Protein AF-A0A107EVW9-F1 (afdb_monomer_lite)

Foldseek 3Di:
DDPPDPPDQQKDWLFAAAQLAQEEEEEELQQDPVLLNVLCVVCVPPTRYTYMYRHQLQVLVVLLVVVVVDVDPDRRHCLVRVVRYDLNHEYEYEYQCCVSNPCVCVRSNRHYHYDHQDDDPDPVVRSVVSSVVVVVVVVVSVVVCVVVVD

Sequence (150 aa):
MSDAGRTRAFYDWVSSGTGSTHVCVVVDGHVPPKAAEMLAQRIGGIPGVAVLRIADPVAAHRAWCESMASDMPGSQHVLPALRLMPRSARLLIWSGNVEELDWLGGVEGQRVLSLRYWNDVNPATQAGRMVERVFAVLRLVVQENLAAGY

Radius of gyration: 15.7 Å; chains: 1; bounding box: 50×29×41 Å

Structure (mmCIF, N/CA/C/O backbone):
data_AF-A0A107EVW9-F1
#
_entry.id   AF-A0A107EVW9-F1
#
loop_
_atom_site.group_PDB
_atom_site.id
_atom_site.type_symbol
_atom_site.label_atom_id
_atom_site.label_alt_id
_atom_site.label_comp_id
_atom_site.label_asym_id
_atom_site.label_entity_id
_atom_site.label_seq_id
_atom_site.pdbx_PDB_ins_code
_atom_site.Cartn_x
_atom_site.Cartn_y
_atom_site.Cartn_z
_atom_site.occupancy
_atom_site.B_iso_or_equiv
_atom_site.auth_seq_id
_atom_site.auth_comp_id
_atom_site.auth_asym_id
_atom_site.auth_atom_id
_atom_site.pdbx_PDB_model_num
ATOM 1 N N . MET A 1 1 ? 31.547 17.496 -10.530 1.00 37.88 1 MET A N 1
ATOM 2 C CA . MET A 1 1 ? 31.074 17.190 -9.164 1.00 37.88 1 MET A CA 1
ATOM 3 C C . MET A 1 1 ? 30.128 16.014 -9.288 1.00 37.88 1 MET A C 1
ATOM 5 O O . MET A 1 1 ? 29.063 16.181 -9.862 1.00 37.88 1 MET A O 1
ATOM 9 N N . SER A 1 2 ? 30.595 14.822 -8.919 1.00 43.53 2 SER A N 1
ATOM 10 C CA . SER A 1 2 ? 29.889 13.560 -9.151 1.00 43.53 2 SER A CA 1
ATOM 11 C C . SER A 1 2 ? 28.652 13.441 -8.265 1.00 43.53 2 SER A C 1
ATOM 13 O O . SER A 1 2 ? 28.740 13.641 -7.055 1.00 43.53 2 SER A O 1
ATOM 15 N N . ASP A 1 3 ? 27.527 13.093 -8.886 1.00 40.81 3 ASP A N 1
ATOM 16 C CA . ASP A 1 3 ? 26.280 12.670 -8.251 1.00 40.81 3 ASP A CA 1
ATOM 17 C C . ASP A 1 3 ? 26.509 11.299 -7.590 1.00 40.81 3 ASP A C 1
ATOM 19 O O . ASP A 1 3 ? 26.280 10.235 -8.165 1.00 40.81 3 ASP A O 1
ATOM 23 N N . ALA A 1 4 ? 27.137 11.324 -6.415 1.00 39.69 4 ALA A N 1
ATOM 24 C CA . ALA A 1 4 ? 27.453 10.137 -5.643 1.00 39.69 4 ALA A CA 1
ATOM 25 C C . ALA A 1 4 ? 26.174 9.609 -4.978 1.00 39.69 4 ALA A C 1
ATOM 27 O O . ALA A 1 4 ? 25.797 10.037 -3.891 1.00 39.69 4 ALA A O 1
ATOM 28 N N . GLY A 1 5 ? 25.517 8.672 -5.663 1.00 39.84 5 GLY A N 1
ATOM 29 C CA . GLY A 1 5 ? 24.816 7.545 -5.048 1.00 39.84 5 GLY A CA 1
ATOM 30 C C . GLY A 1 5 ? 23.785 7.891 -3.978 1.00 39.84 5 GLY A C 1
ATOM 31 O O . GLY A 1 5 ? 23.844 7.342 -2.879 1.00 39.84 5 GLY A O 1
ATOM 32 N N . ARG A 1 6 ? 22.794 8.738 -4.283 1.00 44.06 6 ARG A N 1
ATOM 33 C CA . ARG A 1 6 ? 21.553 8.711 -3.501 1.00 44.06 6 ARG A CA 1
ATOM 34 C C . ARG A 1 6 ? 20.873 7.373 -3.793 1.00 44.06 6 ARG A C 1
ATOM 36 O O . ARG A 1 6 ? 20.177 7.248 -4.798 1.00 44.06 6 ARG A O 1
ATOM 43 N N . THR A 1 7 ? 21.100 6.373 -2.940 1.00 52.44 7 THR A N 1
ATOM 44 C CA . THR A 1 7 ? 20.308 5.139 -2.934 1.00 52.44 7 THR A CA 1
ATOM 45 C C . THR A 1 7 ? 18.846 5.556 -2.949 1.00 52.44 7 THR A C 1
ATOM 47 O O . THR A 1 7 ? 18.386 6.293 -2.071 1.00 52.44 7 THR A O 1
ATOM 50 N N . ARG A 1 8 ? 18.149 5.208 -4.030 1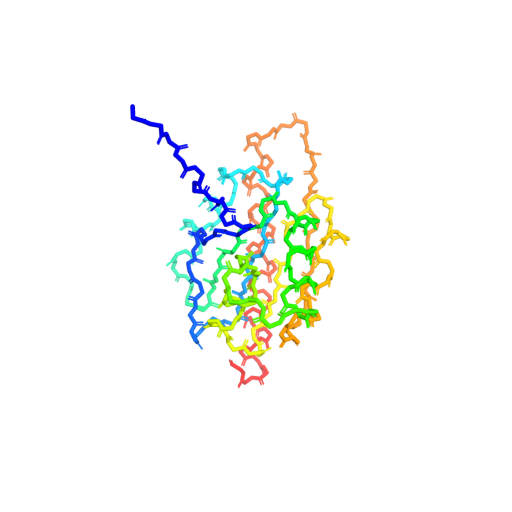.00 60.19 8 ARG A N 1
ATOM 51 C CA . ARG A 1 8 ? 16.735 5.521 -4.171 1.00 60.19 8 ARG A CA 1
ATOM 52 C C . ARG A 1 8 ? 16.000 4.651 -3.163 1.00 60.19 8 ARG A C 1
ATOM 54 O O . ARG A 1 8 ? 16.177 3.436 -3.180 1.00 60.19 8 ARG A O 1
ATOM 61 N N . ALA A 1 9 ? 15.191 5.269 -2.310 1.00 72.44 9 ALA A N 1
ATOM 62 C CA . ALA A 1 9 ? 14.329 4.519 -1.411 1.00 72.44 9 ALA A CA 1
ATOM 63 C C . ALA A 1 9 ? 13.469 3.557 -2.234 1.00 72.44 9 ALA A C 1
ATOM 65 O O . ALA A 1 9 ? 12.925 3.940 -3.272 1.00 72.44 9 ALA A O 1
ATOM 66 N N . PHE A 1 10 ? 13.354 2.306 -1.779 1.00 85.81 10 PHE A N 1
ATOM 67 C CA . PHE A 1 10 ? 12.499 1.310 -2.433 1.00 85.81 10 PHE A CA 1
ATOM 68 C C . PHE A 1 10 ? 11.013 1.678 -2.371 1.00 85.81 10 PHE A C 1
ATOM 70 O O . PHE A 1 10 ? 10.199 1.057 -3.052 1.00 85.81 10 PHE A O 1
ATOM 77 N N . TYR A 1 11 ? 10.668 2.687 -1.568 1.00 90.69 11 TYR A N 1
ATOM 78 C CA . TYR A 1 11 ? 9.330 3.228 -1.452 1.00 90.69 11 TYR A CA 1
ATOM 79 C C . TYR A 1 11 ? 9.317 4.758 -1.515 1.00 90.69 11 TYR A C 1
ATOM 81 O O . TYR A 1 11 ? 10.287 5.427 -1.151 1.00 90.69 11 TYR A O 1
ATOM 89 N N . ASP A 1 12 ? 8.175 5.306 -1.912 1.00 92.81 12 ASP A N 1
ATOM 90 C CA . ASP A 1 12 ? 7.869 6.729 -1.865 1.00 92.81 12 ASP A CA 1
ATOM 91 C C . ASP A 1 12 ? 6.417 6.960 -1.430 1.00 92.81 12 ASP A C 1
ATOM 93 O O . ASP A 1 12 ? 5.511 6.195 -1.760 1.00 92.81 12 ASP A O 1
ATOM 97 N N . TRP A 1 13 ? 6.187 8.010 -0.641 1.00 94.06 13 TRP A N 1
ATOM 98 C CA . TRP A 1 13 ? 4.836 8.421 -0.269 1.00 94.06 13 TRP A CA 1
ATOM 99 C C . TRP A 1 13 ? 4.254 9.307 -1.366 1.00 94.06 13 TRP A C 1
ATOM 101 O O . TRP A 1 13 ? 4.725 10.425 -1.571 1.00 94.06 13 TRP A O 1
ATOM 111 N N . VAL A 1 14 ? 3.194 8.834 -2.022 1.00 94.69 14 VAL A N 1
ATOM 112 C CA . VAL A 1 14 ? 2.379 9.670 -2.920 1.00 94.69 14 VAL A CA 1
ATOM 113 C C . VAL A 1 14 ? 1.380 10.488 -2.095 1.00 94.69 14 VAL A C 1
ATOM 115 O O . VAL A 1 14 ? 1.127 11.654 -2.381 1.00 94.69 14 VAL A O 1
ATOM 118 N N . SER A 1 15 ? 0.850 9.879 -1.029 1.00 93.38 15 SER A N 1
ATOM 119 C CA . SER A 1 15 ? 0.113 10.541 0.049 1.00 93.38 15 SER A CA 1
ATOM 120 C C . SER A 1 15 ? 0.526 9.903 1.371 1.00 93.38 15 SER A C 1
ATOM 122 O O . SER A 1 15 ? 0.340 8.699 1.548 1.00 93.38 15 SER A O 1
ATOM 124 N N . SER A 1 16 ? 1.129 10.682 2.272 1.00 91.44 16 SER A N 1
ATOM 125 C CA . SER A 1 16 ? 1.799 10.144 3.463 1.00 91.44 16 SER A CA 1
ATOM 126 C C . SER A 1 16 ? 0.844 9.439 4.422 1.00 91.44 16 SER A C 1
ATOM 128 O O . SER A 1 16 ? -0.217 9.963 4.754 1.00 91.44 16 SER A O 1
ATOM 130 N N . GLY A 1 17 ? 1.284 8.291 4.937 1.00 89.00 17 GLY A N 1
ATOM 131 C CA . GLY A 1 17 ? 0.693 7.663 6.112 1.00 89.00 17 GLY A CA 1
ATOM 132 C C . GLY A 1 17 ? 0.952 8.462 7.389 1.00 89.00 17 GLY A C 1
ATOM 133 O O . GLY A 1 17 ? 1.902 9.245 7.486 1.00 89.00 17 GLY A O 1
ATOM 134 N N . THR A 1 18 ? 0.085 8.240 8.370 1.00 92.69 18 THR A N 1
ATOM 135 C CA . THR A 1 18 ? 0.093 8.837 9.711 1.00 92.69 18 THR A CA 1
ATOM 136 C C . THR A 1 18 ? -0.463 7.834 10.728 1.00 92.69 18 THR A C 1
ATOM 138 O O . THR A 1 18 ? -1.096 6.842 10.356 1.00 92.69 18 THR A O 1
ATOM 141 N N . GLY A 1 19 ? -0.339 8.141 12.024 1.00 93.31 19 GLY A N 1
ATOM 142 C CA . GLY A 1 19 ? -0.931 7.329 13.095 1.00 93.31 19 GLY A CA 1
ATOM 143 C C . GLY A 1 19 ? -2.466 7.244 13.069 1.00 93.31 19 GLY A C 1
ATOM 144 O O . GLY A 1 19 ? -3.034 6.421 13.776 1.00 93.31 19 GLY A O 1
ATOM 145 N N . SER A 1 20 ? -3.136 8.059 12.247 1.00 91.50 20 SER A N 1
ATOM 146 C CA . SER A 1 20 ? -4.585 8.017 12.003 1.00 91.50 20 SER A CA 1
ATOM 147 C C . SER A 1 20 ? -4.959 7.328 10.685 1.00 91.50 20 SER A C 1
ATOM 149 O O . SER A 1 20 ? -6.105 7.395 10.249 1.00 91.50 20 SER A O 1
ATOM 151 N N . THR A 1 21 ? -4.003 6.692 10.006 1.00 94.06 21 THR A N 1
ATOM 152 C CA . THR A 1 21 ? -4.276 5.964 8.763 1.00 94.06 21 THR A CA 1
ATOM 153 C C . THR A 1 21 ? -4.968 4.638 9.060 1.00 94.06 21 THR A C 1
ATOM 155 O O . THR A 1 21 ? -4.415 3.784 9.744 1.00 94.06 21 THR A O 1
ATOM 158 N N . HIS A 1 22 ? -6.156 4.438 8.496 1.00 92.81 22 HIS A N 1
ATOM 159 C CA . HIS A 1 22 ? -6.916 3.189 8.588 1.00 92.81 22 HIS A CA 1
ATOM 160 C C . HIS A 1 22 ? -6.743 2.317 7.339 1.00 92.81 22 HIS A C 1
ATOM 162 O O . HIS A 1 22 ? -6.874 1.093 7.412 1.00 92.81 22 HIS A O 1
ATOM 168 N N . VAL A 1 23 ? -6.455 2.930 6.185 1.00 94.94 23 VAL A N 1
ATOM 169 C CA . VAL A 1 23 ? -6.213 2.222 4.923 1.00 94.94 23 VAL A CA 1
ATOM 170 C C . VAL A 1 23 ? -5.035 2.850 4.186 1.00 94.94 23 VAL A C 1
ATOM 172 O O . VAL A 1 23 ? -4.999 4.058 3.978 1.00 94.94 23 VAL A O 1
ATOM 175 N N . CYS A 1 24 ? -4.089 2.032 3.742 1.00 96.00 24 CYS A N 1
ATOM 176 C CA . CYS A 1 24 ? -2.998 2.458 2.874 1.00 96.00 24 CYS A CA 1
ATOM 177 C C . CYS A 1 24 ? -3.093 1.717 1.546 1.00 96.00 24 CYS A C 1
ATOM 179 O O . CYS A 1 24 ? -3.036 0.488 1.519 1.00 96.00 24 CYS A O 1
ATOM 181 N N . VAL A 1 25 ? -3.250 2.448 0.444 1.00 96.31 25 VAL A N 1
ATOM 182 C CA . VAL A 1 25 ? -3.154 1.854 -0.890 1.00 96.31 25 VAL A CA 1
ATOM 183 C C . VAL A 1 25 ? -1.682 1.705 -1.241 1.00 96.31 25 VAL A C 1
ATOM 185 O O . VAL A 1 25 ? -0.949 2.692 -1.255 1.00 96.31 25 VAL A O 1
ATOM 188 N N . VAL A 1 26 ? -1.255 0.482 -1.538 1.00 96.94 26 VAL A N 1
ATOM 189 C CA . VAL A 1 26 ? 0.112 0.184 -1.965 1.00 96.94 26 VAL A CA 1
ATOM 190 C C . VAL A 1 26 ? 0.120 -0.041 -3.470 1.00 96.94 26 VAL A C 1
ATOM 192 O O . VAL A 1 26 ? -0.588 -0.918 -3.958 1.00 96.94 26 VAL A O 1
ATOM 195 N N . VAL A 1 27 ? 0.908 0.744 -4.201 1.00 96.19 27 VAL A N 1
ATOM 196 C CA . VAL A 1 27 ? 1.067 0.636 -5.661 1.00 96.19 27 VAL A CA 1
ATOM 197 C C . VAL A 1 27 ? 2.490 0.251 -6.036 1.00 96.19 27 VAL A C 1
ATOM 199 O O . VAL A 1 27 ? 3.429 0.598 -5.321 1.00 96.19 27 VAL A O 1
ATOM 202 N N . ASP A 1 28 ? 2.669 -0.411 -7.176 1.00 94.38 28 ASP A N 1
ATOM 203 C CA . ASP A 1 28 ? 3.981 -0.832 -7.669 1.00 94.38 28 ASP A CA 1
ATOM 204 C C . ASP A 1 28 ? 4.374 -0.223 -9.020 1.00 94.38 28 ASP A C 1
ATOM 206 O O . ASP A 1 28 ? 3.727 0.691 -9.535 1.00 94.38 28 ASP A O 1
ATOM 210 N N . GLY A 1 29 ? 5.473 -0.719 -9.596 1.00 91.38 29 GLY A N 1
ATOM 211 C CA . GLY A 1 29 ? 5.950 -0.329 -10.921 1.00 91.38 29 GLY A CA 1
ATOM 212 C C . GLY A 1 29 ? 4.983 -0.640 -12.071 1.00 91.38 29 GLY A C 1
ATOM 213 O O . GLY A 1 29 ? 5.087 0.003 -13.116 1.00 91.38 29 GLY A O 1
ATOM 214 N N . HIS A 1 30 ? 4.026 -1.558 -11.893 1.00 90.50 30 HIS A N 1
ATOM 215 C CA . HIS A 1 30 ? 3.021 -1.877 -12.912 1.00 90.50 30 HIS A CA 1
ATOM 216 C C . HIS A 1 30 ? 1.921 -0.814 -12.999 1.00 90.50 30 HIS A C 1
ATOM 218 O O . HIS A 1 30 ? 1.286 -0.672 -14.046 1.00 90.50 30 HIS A O 1
ATOM 224 N N . VAL A 1 31 ? 1.692 -0.055 -11.924 1.00 90.06 31 VAL A N 1
ATOM 225 C CA . VAL A 1 31 ? 0.756 1.071 -11.925 1.00 90.06 31 VAL A CA 1
ATOM 226 C C . VAL A 1 31 ? 1.473 2.330 -12.431 1.00 90.06 31 VAL A C 1
ATOM 228 O O . VAL A 1 31 ? 2.469 2.764 -11.842 1.00 90.06 31 VAL A O 1
ATOM 231 N N . PRO A 1 32 ? 0.977 2.984 -13.499 1.00 89.88 32 PRO A N 1
ATOM 232 C CA . PRO A 1 32 ? 1.583 4.211 -13.998 1.00 89.88 32 PRO A CA 1
ATOM 233 C C . PRO A 1 32 ? 1.634 5.301 -12.912 1.00 89.88 32 PRO A C 1
ATOM 235 O O . PRO A 1 32 ? 0.623 5.514 -12.238 1.00 89.88 32 PRO A O 1
ATOM 238 N N . PRO A 1 33 ? 2.737 6.072 -12.790 1.00 90.00 33 PRO A N 1
ATOM 239 C CA . PRO A 1 33 ? 2.864 7.149 -11.799 1.00 90.00 33 PRO A CA 1
ATOM 240 C C . PRO A 1 33 ? 1.660 8.099 -11.784 1.00 90.00 33 PRO A C 1
ATOM 242 O O . PRO A 1 33 ? 1.073 8.355 -10.739 1.00 90.00 33 PRO A O 1
ATOM 245 N N . LYS A 1 34 ? 1.215 8.519 -12.974 1.00 89.50 34 LYS A N 1
ATOM 246 C CA . LYS A 1 34 ? 0.058 9.401 -13.150 1.00 89.50 34 LYS A CA 1
ATOM 247 C C . LYS A 1 34 ? -1.237 8.814 -12.578 1.00 89.50 34 LYS A C 1
ATOM 249 O O . LYS A 1 34 ? -2.075 9.554 -12.082 1.00 89.50 34 LYS A O 1
ATOM 254 N N . ALA A 1 35 ? -1.422 7.495 -12.642 1.00 90.12 35 ALA A N 1
ATOM 255 C CA . ALA A 1 35 ? -2.603 6.844 -12.081 1.00 90.12 35 ALA A CA 1
ATOM 256 C C . ALA A 1 35 ? -2.567 6.848 -10.541 1.00 90.12 35 ALA A C 1
ATOM 258 O O . ALA A 1 35 ? -3.593 7.095 -9.909 1.00 90.12 35 ALA A O 1
ATOM 259 N N . ALA A 1 36 ? -1.386 6.652 -9.944 1.00 92.06 36 ALA A N 1
ATOM 260 C CA . ALA A 1 36 ? -1.183 6.782 -8.501 1.00 92.06 36 ALA A CA 1
ATOM 261 C C . ALA A 1 36 ? -1.366 8.233 -8.016 1.00 92.06 36 ALA A C 1
ATOM 263 O O . ALA A 1 36 ? -2.003 8.465 -6.992 1.00 92.06 36 ALA A O 1
ATOM 264 N N . GLU A 1 37 ? -0.886 9.217 -8.778 1.00 92.62 37 GLU A N 1
ATOM 265 C CA . GLU A 1 37 ? -1.101 10.644 -8.497 1.00 92.62 37 GLU A CA 1
ATOM 266 C C . GLU A 1 37 ? -2.582 11.027 -8.590 1.00 92.62 37 GLU A C 1
ATOM 268 O O . GLU A 1 37 ? -3.102 11.698 -7.703 1.00 92.62 37 GLU A O 1
ATOM 273 N N . MET A 1 38 ? -3.289 10.566 -9.628 1.00 92.06 38 MET A N 1
ATOM 274 C CA . MET A 1 38 ? -4.736 10.770 -9.762 1.00 92.06 38 MET A CA 1
ATOM 275 C C . MET A 1 38 ? -5.507 10.162 -8.586 1.00 92.06 38 MET A C 1
ATOM 277 O O . MET A 1 38 ? -6.459 10.771 -8.095 1.00 92.06 38 MET A O 1
ATOM 281 N N . LEU A 1 39 ? -5.099 8.975 -8.121 1.00 91.88 39 LEU A N 1
ATOM 282 C CA . LEU A 1 39 ? -5.646 8.370 -6.910 1.00 91.88 39 LEU A CA 1
ATOM 283 C C . LEU A 1 39 ? -5.400 9.279 -5.700 1.00 91.88 39 LEU A C 1
ATOM 285 O O . LEU A 1 39 ? -6.365 9.649 -5.036 1.00 91.88 39 LEU A O 1
ATOM 289 N N . ALA A 1 40 ? -4.147 9.676 -5.456 1.00 92.19 40 ALA A N 1
ATOM 290 C CA . ALA A 1 40 ? -3.744 10.528 -4.336 1.00 92.19 40 ALA A CA 1
ATOM 291 C C . ALA A 1 40 ? -4.507 11.863 -4.302 1.00 92.19 40 ALA A C 1
ATOM 293 O O . ALA A 1 40 ? -5.074 12.228 -3.275 1.00 92.19 40 ALA A O 1
ATOM 294 N N . GLN A 1 41 ? -4.605 12.555 -5.440 1.00 91.81 41 GLN A N 1
ATOM 295 C CA . GLN A 1 41 ? -5.367 13.803 -5.567 1.00 91.81 41 GLN A CA 1
ATOM 296 C C . GLN A 1 41 ? -6.828 13.617 -5.173 1.00 91.81 41 GLN A C 1
ATOM 298 O O . GLN A 1 41 ? -7.415 14.453 -4.489 1.00 91.81 41 GLN A O 1
ATOM 303 N N . ARG A 1 42 ? -7.422 12.501 -5.589 1.00 88.06 42 ARG A N 1
ATOM 304 C CA . ARG A 1 42 ? -8.829 12.239 -5.338 1.00 88.06 42 ARG A CA 1
ATOM 305 C C . ARG A 1 42 ? -9.093 11.789 -3.899 1.00 88.06 42 ARG A C 1
ATOM 307 O O . ARG A 1 42 ? -10.186 12.035 -3.395 1.00 88.06 42 ARG A O 1
ATOM 314 N N . ILE A 1 43 ? -8.134 11.125 -3.240 1.00 85.75 43 ILE A N 1
ATOM 315 C CA . ILE A 1 43 ? -8.276 10.702 -1.835 1.00 85.75 43 ILE A CA 1
ATOM 316 C C . ILE A 1 43 ? -7.860 11.795 -0.853 1.00 85.75 43 ILE A C 1
ATOM 318 O O . ILE A 1 43 ? -8.126 11.640 0.329 1.00 85.75 43 ILE A O 1
ATOM 322 N N . GLY A 1 44 ? -7.238 12.890 -1.305 1.00 78.00 44 GLY A N 1
ATOM 323 C CA . GLY A 1 44 ? -6.713 13.946 -0.431 1.00 78.00 44 GLY A CA 1
ATOM 324 C C . GLY A 1 44 ? -7.745 14.590 0.507 1.00 78.00 44 GLY A C 1
ATOM 325 O O . GLY A 1 44 ? -7.366 15.259 1.460 1.00 78.00 44 GLY A O 1
ATOM 326 N N . GLY A 1 45 ? -9.044 14.371 0.271 1.00 74.00 45 GLY A N 1
ATOM 327 C CA . GLY A 1 45 ? -10.132 14.778 1.165 1.00 74.00 45 GLY A CA 1
ATOM 328 C C . GLY A 1 45 ? -10.692 13.676 2.076 1.00 74.00 45 GLY A C 1
ATOM 329 O O . GLY A 1 45 ? -11.652 13.942 2.791 1.00 74.00 45 GLY A O 1
ATOM 330 N N . ILE A 1 46 ? -10.162 12.449 2.039 1.00 83.38 46 ILE A N 1
ATOM 331 C CA . ILE A 1 46 ? -10.636 11.313 2.842 1.00 83.38 46 ILE A CA 1
ATOM 332 C C . ILE A 1 46 ? -9.693 11.119 4.037 1.00 83.38 46 ILE A C 1
ATOM 334 O O . ILE A 1 46 ? -8.554 10.684 3.849 1.00 83.38 46 ILE A O 1
ATOM 338 N N . PRO A 1 47 ? -10.147 11.402 5.271 1.00 84.62 47 PRO A N 1
ATOM 339 C CA . PRO A 1 47 ? -9.348 11.161 6.463 1.00 8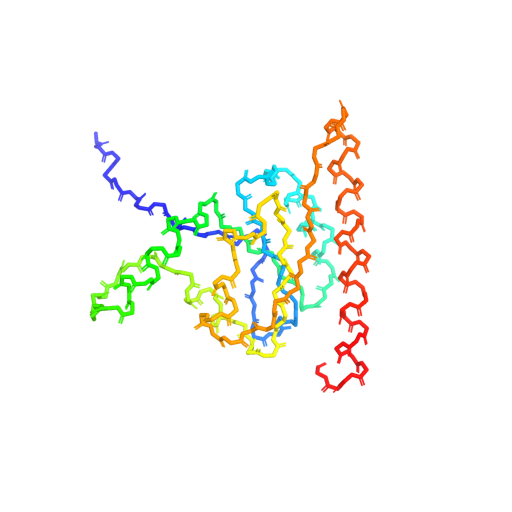4.62 47 PRO A CA 1
ATOM 340 C C . PRO A 1 47 ? -8.936 9.692 6.584 1.00 84.62 47 PRO A C 1
ATOM 342 O O . PRO A 1 47 ? -9.730 8.784 6.340 1.00 84.62 47 PRO A O 1
ATOM 345 N N . GLY A 1 48 ? -7.687 9.468 6.987 1.00 90.75 48 GLY A N 1
ATOM 346 C CA . GLY A 1 48 ? -7.177 8.136 7.300 1.00 90.75 48 GLY A CA 1
ATOM 347 C C . GLY A 1 48 ? -6.900 7.234 6.095 1.00 90.75 48 GLY A C 1
ATOM 348 O O . GLY A 1 48 ? -6.781 6.021 6.277 1.00 90.75 48 GLY A O 1
ATOM 349 N N . VAL A 1 49 ? -6.771 7.797 4.887 1.00 93.69 49 VAL A N 1
ATOM 350 C CA . VAL A 1 49 ? -6.315 7.068 3.695 1.00 93.69 49 VAL A CA 1
ATOM 351 C C . VAL A 1 49 ? -4.954 7.587 3.232 1.00 93.69 49 VAL A C 1
ATOM 353 O O . VAL A 1 49 ? -4.771 8.786 3.034 1.00 93.69 49 VAL A O 1
ATOM 356 N N . ALA A 1 50 ? -4.009 6.673 3.019 1.00 95.25 50 ALA A N 1
ATOM 357 C CA . ALA A 1 50 ? -2.667 6.960 2.513 1.00 95.25 50 ALA A CA 1
ATOM 358 C C . ALA A 1 50 ? -2.385 6.222 1.194 1.00 95.25 50 ALA A C 1
ATOM 360 O O . ALA A 1 50 ? -3.084 5.266 0.849 1.00 95.25 50 ALA A O 1
ATOM 361 N N . VAL A 1 51 ? -1.357 6.657 0.457 1.00 96.19 51 VAL A N 1
ATOM 362 C CA . VAL A 1 51 ? -0.869 5.988 -0.761 1.00 96.19 51 VAL A CA 1
ATOM 363 C C . VAL A 1 51 ? 0.646 5.860 -0.692 1.00 96.19 51 VAL A C 1
ATOM 365 O O . VAL A 1 51 ? 1.370 6.858 -0.766 1.00 96.19 51 VAL A O 1
ATOM 368 N N . LEU A 1 52 ? 1.108 4.617 -0.595 1.00 96.44 52 LEU A N 1
ATOM 369 C CA . LEU A 1 52 ? 2.512 4.234 -0.631 1.00 96.44 52 LEU A CA 1
ATOM 370 C C . LEU A 1 52 ? 2.830 3.624 -1.994 1.00 96.44 52 LEU A C 1
ATOM 372 O O . LEU A 1 52 ? 2.107 2.758 -2.484 1.00 96.44 52 LEU A O 1
ATOM 376 N N . ARG A 1 53 ? 3.938 4.031 -2.595 1.00 95.81 53 ARG A N 1
ATOM 377 C CA . ARG A 1 53 ? 4.474 3.407 -3.798 1.00 95.81 53 ARG A CA 1
ATOM 378 C C . ARG A 1 53 ? 5.698 2.579 -3.451 1.00 95.81 53 ARG A C 1
ATOM 380 O O . ARG A 1 53 ? 6.545 3.039 -2.698 1.00 95.81 53 ARG A O 1
ATOM 387 N N . ILE A 1 54 ? 5.798 1.388 -4.033 1.00 95.56 54 ILE A N 1
ATOM 388 C CA . ILE A 1 54 ? 6.961 0.499 -3.977 1.00 95.56 54 ILE A CA 1
ATOM 389 C C . ILE A 1 54 ? 7.347 0.163 -5.416 1.00 95.56 54 ILE A C 1
ATOM 391 O O . ILE A 1 54 ? 6.771 -0.724 -6.036 1.00 95.56 54 ILE A O 1
ATOM 395 N N . ALA A 1 55 ? 8.280 0.922 -5.992 1.00 91.94 55 ALA A N 1
ATOM 396 C CA . ALA A 1 55 ? 8.562 0.844 -7.429 1.00 91.94 55 ALA A CA 1
ATOM 397 C C . ALA A 1 55 ? 9.084 -0.533 -7.879 1.00 91.94 55 ALA A C 1
ATOM 399 O O . ALA A 1 55 ? 8.750 -0.969 -8.979 1.00 91.94 55 ALA A O 1
ATOM 400 N N . ASP A 1 56 ? 9.866 -1.197 -7.026 1.00 93.12 56 ASP A N 1
ATOM 401 C CA . ASP A 1 56 ? 10.405 -2.542 -7.238 1.00 93.12 56 ASP A CA 1
ATOM 402 C C . ASP A 1 56 ? 10.095 -3.405 -5.999 1.00 93.12 56 ASP A C 1
ATOM 404 O O . ASP A 1 56 ? 10.835 -3.351 -5.007 1.00 93.12 56 ASP A O 1
ATOM 408 N N . PRO A 1 57 ? 8.977 -4.156 -6.010 1.00 94.56 57 PRO A N 1
ATOM 409 C CA . PRO A 1 57 ? 8.562 -4.972 -4.872 1.00 94.56 57 PRO A CA 1
ATOM 410 C C . PRO A 1 57 ? 9.569 -6.064 -4.501 1.00 94.56 57 PRO A C 1
ATOM 412 O O . PRO A 1 57 ? 9.778 -6.332 -3.317 1.00 94.56 57 PRO A O 1
ATOM 415 N N . VAL A 1 58 ? 10.237 -6.659 -5.492 1.00 93.94 58 VAL A N 1
ATOM 416 C CA . VAL A 1 58 ? 11.202 -7.745 -5.278 1.00 93.94 58 VAL A CA 1
ATOM 417 C C . VAL A 1 58 ? 12.457 -7.215 -4.591 1.00 93.94 58 VAL A C 1
ATOM 419 O O . VAL A 1 58 ? 12.932 -7.813 -3.622 1.00 93.94 58 VAL A O 1
ATOM 422 N N . ALA A 1 59 ? 12.991 -6.084 -5.054 1.00 92.62 59 ALA A N 1
ATOM 423 C CA . ALA A 1 59 ? 14.142 -5.459 -4.414 1.00 92.62 59 ALA A CA 1
ATOM 424 C C . ALA A 1 59 ? 13.796 -4.935 -3.009 1.00 92.62 59 ALA A C 1
ATOM 426 O O . ALA A 1 59 ? 14.584 -5.118 -2.081 1.00 92.62 59 ALA A O 1
ATOM 427 N N . ALA A 1 60 ? 12.595 -4.372 -2.825 1.00 93.62 60 ALA A N 1
ATOM 428 C CA . ALA A 1 60 ? 12.102 -3.942 -1.516 1.00 93.62 60 ALA A CA 1
ATOM 429 C C . ALA A 1 60 ? 12.001 -5.106 -0.516 1.00 93.62 60 ALA A C 1
ATOM 431 O O . ALA A 1 60 ? 12.404 -4.961 0.640 1.00 93.62 60 ALA A O 1
ATOM 432 N N . HIS A 1 61 ? 11.499 -6.262 -0.966 1.00 94.38 61 HIS A N 1
ATOM 433 C CA . HIS A 1 61 ? 11.399 -7.468 -0.149 1.00 94.38 61 HIS A CA 1
ATOM 434 C C . HIS A 1 61 ? 12.782 -7.953 0.297 1.00 94.38 61 HIS A C 1
ATOM 436 O O . HIS A 1 61 ? 13.005 -8.178 1.485 1.00 94.38 61 HIS A O 1
ATOM 442 N N . ARG A 1 62 ? 13.739 -8.043 -0.639 1.00 91.81 62 ARG A N 1
ATOM 443 C CA . ARG A 1 62 ? 15.126 -8.437 -0.336 1.00 91.81 62 ARG A CA 1
ATOM 444 C C . ARG A 1 62 ? 15.772 -7.503 0.683 1.00 91.81 62 ARG A C 1
ATOM 446 O O . ARG A 1 62 ? 16.317 -7.984 1.671 1.00 91.81 62 ARG A O 1
ATOM 453 N N . ALA A 1 63 ? 15.636 -6.190 0.492 1.00 90.88 63 ALA A N 1
ATOM 454 C CA . ALA A 1 63 ? 16.179 -5.196 1.414 1.00 90.88 63 ALA A CA 1
ATOM 455 C C . ALA A 1 63 ? 15.589 -5.324 2.828 1.00 90.88 63 ALA A C 1
ATOM 457 O O . ALA A 1 63 ? 16.300 -5.157 3.820 1.00 90.88 63 ALA A O 1
ATOM 458 N N . TRP A 1 64 ? 14.297 -5.653 2.943 1.00 90.94 64 TRP A N 1
ATOM 459 C CA . TRP A 1 64 ? 13.693 -5.945 4.240 1.00 90.94 64 TRP A CA 1
ATOM 460 C C . TRP A 1 64 ? 14.247 -7.237 4.853 1.00 90.94 64 TRP A C 1
ATOM 462 O O . TRP A 1 64 ? 14.672 -7.206 6.005 1.00 90.94 64 TRP A O 1
ATOM 472 N N . CYS A 1 65 ? 14.324 -8.340 4.108 1.00 91.06 65 CYS A N 1
ATOM 473 C CA . CYS A 1 65 ? 14.915 -9.585 4.611 1.00 91.06 65 CYS A CA 1
ATOM 474 C C . CYS A 1 65 ? 16.354 -9.382 5.117 1.00 91.06 65 CYS A C 1
ATOM 476 O O . CYS A 1 65 ? 16.704 -9.855 6.196 1.00 91.06 65 CYS A O 1
ATOM 478 N N . GLU A 1 66 ? 17.169 -8.622 4.384 1.00 89.50 66 GLU A N 1
ATOM 479 C CA . GLU A 1 66 ? 18.540 -8.270 4.778 1.00 89.50 66 GLU A CA 1
ATOM 480 C C . GLU A 1 66 ? 18.586 -7.412 6.054 1.00 89.50 66 GLU A C 1
ATOM 482 O O . GLU A 1 66 ? 19.434 -7.640 6.919 1.00 89.50 66 GLU A O 1
ATOM 487 N N . SER A 1 67 ? 17.643 -6.472 6.215 1.00 86.25 67 SER A N 1
ATOM 488 C CA . SER A 1 67 ? 17.500 -5.666 7.441 1.00 86.25 67 SER A CA 1
ATOM 489 C C . SER A 1 67 ? 17.107 -6.489 8.669 1.00 86.25 67 SER A C 1
ATOM 491 O O . SER A 1 67 ? 17.434 -6.117 9.788 1.00 86.25 67 SER A O 1
ATOM 493 N N . MET A 1 68 ? 16.408 -7.610 8.471 1.00 85.81 68 MET A N 1
ATOM 494 C CA . MET A 1 68 ? 16.024 -8.512 9.560 1.00 85.81 68 MET A CA 1
ATOM 495 C C . MET A 1 68 ? 17.146 -9.497 9.911 1.00 85.81 68 MET A C 1
ATOM 497 O O . MET A 1 68 ? 17.208 -9.977 11.038 1.00 85.81 68 MET A O 1
ATOM 501 N N . ALA A 1 69 ? 18.020 -9.813 8.951 1.00 83.25 69 ALA A N 1
ATOM 502 C CA . ALA A 1 69 ? 19.141 -10.735 9.127 1.00 83.25 69 ALA A CA 1
ATOM 503 C C . ALA A 1 69 ? 20.411 -10.066 9.681 1.00 83.25 69 ALA A C 1
ATOM 505 O O . ALA A 1 69 ? 21.314 -10.761 10.147 1.00 83.25 69 ALA A O 1
ATOM 506 N N . SER A 1 70 ? 20.508 -8.737 9.613 1.00 67.44 70 SER A N 1
ATOM 507 C CA . SER A 1 70 ? 21.676 -7.986 10.061 1.00 67.44 70 SER A CA 1
ATOM 508 C C . SER A 1 70 ? 21.264 -6.794 10.919 1.00 67.44 70 SER A C 1
ATOM 510 O O . SER A 1 70 ? 20.379 -6.038 10.540 1.00 67.44 70 SER A O 1
ATOM 512 N N . ASP A 1 71 ? 21.971 -6.552 12.025 1.00 65.19 71 ASP A N 1
ATOM 513 C CA . ASP A 1 71 ? 21.852 -5.312 12.814 1.00 65.19 71 ASP A CA 1
ATOM 514 C C . ASP A 1 71 ? 22.463 -4.098 12.078 1.00 65.19 71 ASP A C 1
ATOM 516 O O . ASP A 1 71 ? 22.918 -3.147 12.709 1.00 65.19 71 ASP A O 1
ATOM 520 N N . MET A 1 72 ? 22.539 -4.128 10.741 1.00 56.69 72 MET A N 1
ATOM 521 C CA . MET A 1 72 ? 23.145 -3.076 9.930 1.00 56.69 72 MET A CA 1
ATOM 522 C C . MET A 1 72 ? 22.237 -1.845 9.922 1.00 56.69 72 MET A C 1
ATOM 524 O O . MET A 1 72 ? 21.206 -1.837 9.240 1.00 56.69 72 MET A O 1
ATOM 528 N N . PRO A 1 73 ? 22.611 -0.761 10.623 1.00 55.47 73 PRO A N 1
ATOM 529 C CA . PRO A 1 73 ? 21.821 0.452 10.621 1.00 55.47 73 PRO A CA 1
ATOM 530 C C . PRO A 1 73 ? 21.972 1.108 9.245 1.00 55.47 73 PRO A C 1
ATOM 532 O O . PRO A 1 73 ? 23.085 1.419 8.823 1.00 55.47 73 PRO A O 1
ATOM 535 N N . GLY A 1 74 ? 20.859 1.341 8.546 1.00 57.94 74 GLY A N 1
ATOM 536 C CA . GLY A 1 74 ? 20.843 2.209 7.363 1.00 57.94 74 GLY A CA 1
ATOM 537 C C . GLY A 1 74 ? 20.458 1.571 6.029 1.00 57.94 74 GLY A C 1
ATOM 538 O O . GLY A 1 74 ? 20.512 2.275 5.019 1.00 57.94 74 GLY A O 1
ATOM 539 N N . SER A 1 75 ? 20.020 0.306 5.976 1.00 64.50 75 SER A N 1
ATOM 540 C CA . SER A 1 75 ? 19.302 -0.157 4.783 1.00 64.50 75 SER A CA 1
ATOM 541 C C . SER A 1 75 ? 17.988 0.623 4.668 1.00 64.50 75 SER A C 1
ATOM 543 O O . SER A 1 75 ? 17.229 0.773 5.624 1.00 64.50 75 SER A O 1
ATOM 545 N N . GLN A 1 76 ? 17.720 1.203 3.500 1.00 77.12 76 GLN A N 1
ATOM 546 C CA . GLN A 1 76 ? 16.391 1.737 3.229 1.00 77.12 76 GLN A CA 1
ATOM 547 C C . GLN A 1 76 ? 15.496 0.524 2.989 1.00 77.12 76 GLN A C 1
ATOM 549 O O . GLN A 1 76 ? 15.707 -0.203 2.031 1.00 77.12 76 GLN A O 1
ATOM 554 N N . HIS A 1 77 ? 14.543 0.259 3.874 1.00 86.50 77 HIS A N 1
ATOM 555 C CA . HIS A 1 77 ? 13.584 -0.841 3.745 1.00 86.50 77 HIS A CA 1
ATOM 556 C C . HIS A 1 77 ? 12.190 -0.345 4.136 1.00 86.50 77 HIS A C 1
ATOM 558 O O . HIS A 1 77 ? 12.052 0.732 4.704 1.00 86.50 77 HIS A O 1
ATOM 564 N N . VAL A 1 78 ? 11.137 -1.099 3.816 1.00 90.56 78 VAL A N 1
ATOM 565 C CA . VAL A 1 78 ? 9.749 -0.601 3.903 1.00 90.56 78 VAL A CA 1
ATOM 566 C C . VAL A 1 78 ? 9.215 -0.439 5.339 1.00 90.56 78 VAL A C 1
ATOM 568 O O . VAL A 1 78 ? 8.272 0.313 5.573 1.00 90.56 78 VAL A O 1
ATOM 571 N N . LEU A 1 79 ? 9.810 -1.127 6.320 1.00 91.81 79 LEU A N 1
ATOM 572 C CA . LEU A 1 79 ? 9.298 -1.207 7.698 1.00 91.81 79 LEU A CA 1
ATOM 573 C C . LEU A 1 79 ? 9.050 0.161 8.364 1.00 91.81 79 LEU A C 1
ATOM 575 O O . LEU A 1 79 ? 7.986 0.317 8.963 1.00 91.81 79 LEU A O 1
ATOM 579 N N . PRO A 1 80 ? 9.945 1.170 8.278 1.00 91.56 80 PRO A N 1
ATOM 580 C CA . PRO A 1 80 ? 9.688 2.473 8.883 1.00 91.56 80 PRO A CA 1
ATOM 581 C C . PRO A 1 80 ? 8.446 3.152 8.299 1.00 91.56 80 PRO A C 1
ATOM 583 O O . PRO A 1 80 ? 7.716 3.796 9.044 1.00 91.56 80 PRO A O 1
ATOM 586 N N . ALA A 1 81 ? 8.161 2.969 7.004 1.00 92.62 81 ALA A N 1
ATOM 587 C CA . ALA A 1 81 ? 6.946 3.492 6.382 1.00 92.62 81 ALA A CA 1
ATOM 588 C C . ALA A 1 81 ? 5.692 2.806 6.937 1.00 92.62 81 ALA A C 1
ATOM 590 O O . ALA A 1 81 ? 4.723 3.477 7.283 1.00 92.62 81 ALA A O 1
ATOM 591 N N . LEU A 1 82 ? 5.724 1.478 7.079 1.00 94.12 82 LEU A N 1
ATOM 592 C CA . LEU A 1 82 ? 4.591 0.717 7.612 1.00 94.12 82 LEU A CA 1
ATOM 593 C C . LEU A 1 82 ? 4.313 1.033 9.087 1.00 94.12 82 LEU A C 1
ATOM 595 O O . LEU A 1 82 ? 3.149 1.092 9.482 1.00 94.12 82 LEU A O 1
ATOM 599 N N . ARG A 1 83 ? 5.361 1.319 9.871 1.00 93.88 83 ARG A N 1
ATOM 600 C CA . ARG A 1 83 ? 5.274 1.707 11.290 1.00 93.88 83 ARG A CA 1
ATOM 601 C C . ARG A 1 83 ? 4.713 3.103 11.545 1.00 93.88 83 ARG A C 1
ATOM 603 O O . ARG A 1 83 ? 4.349 3.395 12.681 1.00 93.88 83 ARG A O 1
ATOM 610 N N . LEU A 1 84 ? 4.621 3.964 10.528 1.00 93.44 84 LEU A N 1
ATOM 611 C CA . LEU A 1 84 ? 3.925 5.251 10.672 1.00 93.44 84 LEU A CA 1
ATOM 612 C C . LEU A 1 84 ? 2.421 5.071 10.900 1.00 93.44 84 LEU A C 1
ATOM 614 O O . LEU A 1 84 ? 1.767 6.003 11.360 1.00 93.44 84 LEU A O 1
ATOM 618 N N . MET A 1 85 ? 1.881 3.900 10.565 1.00 94.88 85 MET A N 1
ATOM 619 C CA . MET A 1 85 ? 0.461 3.582 10.621 1.00 94.88 85 MET A CA 1
ATOM 620 C C . MET A 1 85 ? 0.191 2.565 11.736 1.00 94.88 85 MET A C 1
ATOM 622 O O . MET A 1 85 ? 1.067 1.761 12.067 1.00 94.88 85 MET A O 1
ATOM 626 N N . PRO A 1 86 ? -1.022 2.540 12.310 1.00 93.19 86 PRO A N 1
ATOM 627 C CA . PRO A 1 86 ? -1.388 1.508 13.268 1.00 93.19 86 PRO A CA 1
ATOM 628 C C . PRO A 1 86 ? -1.349 0.113 12.623 1.00 93.19 86 PRO A C 1
ATOM 630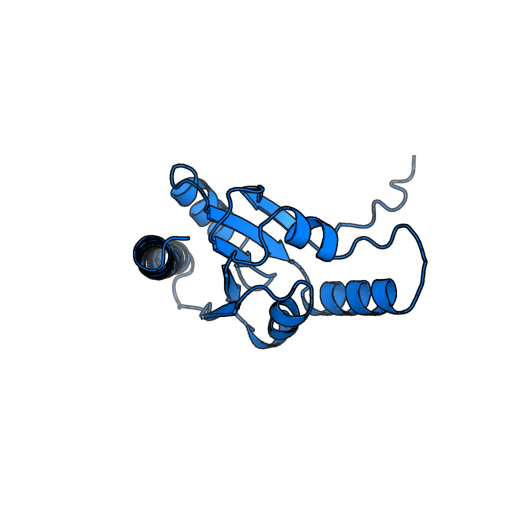 O O . PRO A 1 86 ? -1.593 -0.053 11.427 1.00 93.19 86 PRO A O 1
ATOM 633 N N . ARG A 1 87 ? -1.111 -0.929 13.430 1.00 92.44 87 ARG A N 1
ATOM 634 C CA . ARG A 1 87 ? -1.176 -2.333 12.967 1.00 92.44 87 ARG A CA 1
ATOM 635 C C . ARG A 1 87 ? -2.568 -2.744 12.482 1.00 92.44 87 ARG A C 1
ATOM 637 O O . ARG A 1 87 ? -2.693 -3.676 11.697 1.00 92.44 87 ARG A O 1
ATOM 644 N N . SER A 1 88 ? -3.608 -2.054 12.952 1.00 91.81 88 SER A N 1
ATOM 645 C CA . SER A 1 88 ? -4.987 -2.227 12.486 1.00 91.81 88 SER A CA 1
ATOM 646 C C . SER A 1 88 ? -5.235 -1.628 11.100 1.00 91.81 88 SER A C 1
ATOM 648 O O . SER A 1 88 ? -6.268 -1.933 10.501 1.00 91.81 88 SER A O 1
ATOM 650 N N . ALA A 1 89 ? -4.314 -0.809 10.573 1.00 93.06 89 ALA A N 1
ATOM 651 C CA . ALA A 1 89 ? -4.415 -0.308 9.213 1.00 93.06 89 ALA A CA 1
ATOM 652 C C . ALA A 1 89 ? -4.443 -1.477 8.223 1.00 93.06 89 ALA A C 1
ATOM 654 O O . ALA A 1 89 ? -3.726 -2.471 8.373 1.00 93.06 89 ALA A O 1
ATOM 655 N N . ARG A 1 90 ? -5.275 -1.354 7.190 1.00 94.81 90 ARG 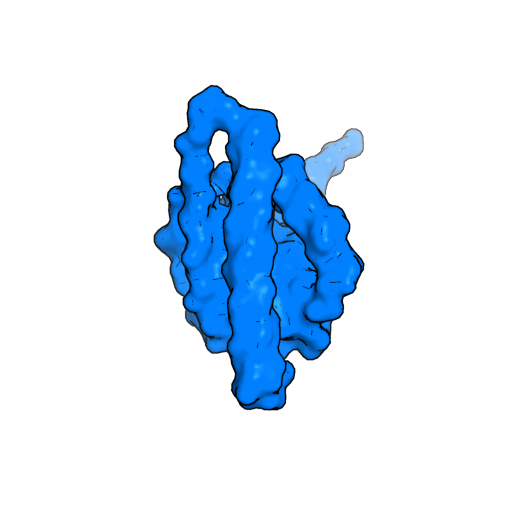A N 1
ATOM 656 C CA . ARG A 1 90 ? -5.336 -2.327 6.099 1.00 94.81 90 ARG A CA 1
ATOM 657 C C . ARG A 1 90 ? -4.488 -1.849 4.928 1.00 94.81 90 ARG A C 1
ATOM 659 O O . ARG A 1 90 ? -4.566 -0.684 4.542 1.00 94.81 90 ARG A O 1
ATOM 666 N N . LEU A 1 91 ? -3.720 -2.754 4.340 1.00 95.81 91 LEU A N 1
ATOM 667 C CA . LEU A 1 91 ? -2.979 -2.509 3.109 1.00 95.81 91 LEU A CA 1
ATOM 668 C C . LEU A 1 91 ? -3.844 -2.953 1.929 1.00 95.81 91 LEU A C 1
ATOM 670 O O . LEU A 1 91 ? -4.178 -4.129 1.825 1.00 95.81 91 LEU A O 1
ATOM 674 N N . LEU A 1 92 ? -4.221 -2.031 1.049 1.00 96.00 92 LEU A N 1
ATOM 675 C CA . LEU A 1 92 ? -4.888 -2.347 -0.212 1.00 96.00 92 LEU A CA 1
ATOM 676 C C . LEU A 1 92 ? -3.845 -2.358 -1.330 1.00 96.00 92 LEU A C 1
ATOM 678 O O . LEU A 1 92 ? -3.454 -1.305 -1.825 1.00 96.00 92 LEU A O 1
ATOM 682 N N . ILE A 1 93 ? -3.397 -3.542 -1.736 1.00 96.19 93 ILE A N 1
ATOM 683 C CA . ILE A 1 93 ? -2.470 -3.708 -2.854 1.00 96.19 93 ILE A CA 1
ATOM 684 C C . ILE A 1 93 ? -3.207 -3.428 -4.161 1.00 96.19 93 ILE A C 1
ATOM 686 O O . ILE A 1 93 ? -4.177 -4.107 -4.496 1.00 96.19 93 ILE A O 1
ATOM 690 N N . TRP A 1 94 ? -2.711 -2.462 -4.922 1.00 95.00 94 TRP A N 1
ATOM 691 C CA . TRP A 1 94 ? -3.138 -2.165 -6.278 1.00 95.00 94 TRP A CA 1
ATOM 692 C C . TRP A 1 94 ? -1.953 -2.348 -7.228 1.00 95.00 94 TRP A C 1
ATOM 694 O O . TRP A 1 94 ? -1.086 -1.487 -7.328 1.00 95.00 94 TRP A O 1
ATOM 704 N N . SER A 1 95 ? -1.894 -3.501 -7.895 1.00 93.88 95 SER A N 1
ATOM 705 C CA . SER A 1 95 ? -0.718 -3.925 -8.667 1.00 93.88 95 SER A CA 1
ATOM 706 C C . SER A 1 95 ? -1.100 -4.839 -9.831 1.00 93.88 95 SER A C 1
ATOM 708 O O . SER A 1 95 ? -2.112 -5.543 -9.782 1.00 93.88 95 SER A O 1
ATOM 710 N N . GLY A 1 96 ? -0.285 -4.830 -10.889 1.00 91.75 96 GLY A N 1
ATOM 711 C CA . GLY A 1 96 ? -0.380 -5.794 -11.989 1.00 91.75 96 GLY A CA 1
ATOM 712 C C . GLY A 1 96 ? 0.051 -7.212 -11.595 1.00 91.75 96 GLY A C 1
ATOM 713 O O . GLY A 1 96 ? -0.467 -8.177 -12.160 1.00 91.75 96 GLY A O 1
ATOM 714 N N . ASN A 1 97 ? 0.924 -7.331 -10.592 1.00 91.94 97 ASN A N 1
ATOM 715 C CA . ASN A 1 97 ? 1.473 -8.570 -10.051 1.00 91.94 97 ASN A CA 1
ATOM 716 C C . ASN A 1 97 ? 1.408 -8.554 -8.511 1.00 91.94 97 ASN A C 1
ATOM 718 O O . ASN A 1 97 ? 2.373 -8.229 -7.823 1.00 91.94 97 ASN A O 1
ATOM 722 N N . VAL A 1 98 ? 0.227 -8.863 -7.968 1.00 92.56 98 VAL A N 1
ATOM 723 C CA . VAL A 1 98 ? -0.057 -8.810 -6.520 1.00 92.56 98 VAL A CA 1
ATOM 724 C C . VAL A 1 98 ? 0.865 -9.742 -5.732 1.00 92.56 98 VAL A C 1
ATOM 726 O O . VAL A 1 98 ? 1.218 -9.446 -4.593 1.00 92.56 98 VAL A O 1
ATOM 729 N N . GLU A 1 99 ? 1.254 -10.852 -6.347 1.00 92.50 99 GLU A N 1
ATOM 730 C CA . GLU A 1 99 ? 2.094 -11.894 -5.772 1.00 92.50 99 GLU A CA 1
ATOM 731 C C . GLU A 1 99 ? 3.487 -11.376 -5.373 1.00 92.50 99 GLU A C 1
ATOM 733 O O . GLU A 1 99 ? 4.071 -11.875 -4.422 1.00 92.50 99 GLU A O 1
ATOM 738 N N . GLU A 1 100 ? 4.007 -10.327 -6.017 1.00 94.44 100 GLU A N 1
ATOM 739 C CA . GLU A 1 100 ? 5.295 -9.723 -5.636 1.00 94.44 100 GLU A CA 1
ATOM 740 C C . GLU A 1 100 ? 5.218 -8.844 -4.372 1.00 94.44 100 GLU A C 1
ATOM 742 O O . GLU A 1 100 ? 6.241 -8.350 -3.892 1.00 94.44 100 GLU A O 1
ATOM 747 N N . LEU A 1 101 ? 4.016 -8.625 -3.832 1.00 94.94 101 LEU A N 1
ATOM 748 C CA . LEU A 1 101 ? 3.735 -7.759 -2.681 1.00 94.94 101 LEU A CA 1
ATOM 749 C C . LEU A 1 101 ? 3.084 -8.509 -1.507 1.00 94.94 101 LEU A C 1
ATOM 751 O O . LEU A 1 101 ? 2.771 -7.889 -0.489 1.00 94.94 101 LEU A O 1
ATOM 755 N N . ASP A 1 102 ? 2.863 -9.819 -1.625 1.00 90.38 102 ASP A N 1
ATOM 756 C CA . ASP A 1 102 ? 2.181 -10.634 -0.611 1.00 90.38 102 ASP A CA 1
ATOM 757 C C . ASP A 1 102 ? 2.890 -10.623 0.760 1.00 90.38 102 ASP A C 1
ATOM 759 O O . ASP A 1 102 ? 2.244 -10.618 1.812 1.00 90.38 102 ASP A O 1
ATOM 763 N N . TRP A 1 103 ? 4.217 -10.501 0.744 1.00 94.56 103 TRP A N 1
ATOM 764 C CA . TRP A 1 103 ? 5.096 -10.414 1.905 1.00 94.56 103 TRP A CA 1
ATOM 765 C C . TRP A 1 103 ? 4.812 -9.210 2.808 1.00 94.56 103 TRP A C 1
ATOM 767 O O . TRP A 1 103 ? 5.131 -9.263 3.997 1.00 94.56 103 TRP A O 1
ATOM 777 N N . LEU A 1 104 ? 4.179 -8.141 2.302 1.00 95.31 104 LEU A N 1
ATOM 778 C CA . LEU A 1 104 ? 3.911 -6.924 3.080 1.00 95.31 104 LEU A CA 1
ATOM 779 C C . LEU A 1 104 ? 3.088 -7.190 4.343 1.00 95.31 104 LEU A C 1
ATOM 781 O O . LEU A 1 104 ? 3.325 -6.560 5.376 1.00 95.31 104 LEU A O 1
ATOM 785 N N . GLY A 1 105 ? 2.161 -8.151 4.290 1.00 93.06 105 GLY A N 1
ATOM 786 C CA . GLY A 1 105 ? 1.376 -8.543 5.463 1.00 93.06 105 GLY A CA 1
ATOM 787 C C . GLY A 1 105 ? 2.233 -9.132 6.588 1.00 93.06 105 GLY A C 1
ATOM 788 O O . GLY A 1 105 ? 1.895 -8.995 7.762 1.00 93.06 105 GLY A O 1
ATOM 789 N N . GLY A 1 106 ? 3.375 -9.735 6.246 1.00 92.94 106 GLY A N 1
ATOM 790 C CA . GLY A 1 106 ? 4.324 -10.315 7.195 1.00 92.94 106 GLY A CA 1
ATOM 791 C C . GLY A 1 106 ? 5.289 -9.313 7.833 1.00 92.94 106 GLY A C 1
ATOM 792 O O . GLY A 1 106 ? 5.973 -9.674 8.786 1.00 92.94 106 GLY A O 1
ATOM 793 N N . VAL A 1 107 ? 5.348 -8.065 7.352 1.00 93.19 107 VAL A N 1
ATOM 794 C CA . VAL A 1 107 ? 6.337 -7.078 7.822 1.00 93.19 107 VAL A CA 1
ATOM 795 C C . VAL A 1 107 ? 5.983 -6.519 9.201 1.00 93.19 107 VAL A C 1
ATOM 797 O O . VAL A 1 107 ? 6.803 -6.558 10.113 1.00 93.19 107 VAL A O 1
ATOM 800 N N . GLU A 1 108 ? 4.762 -5.999 9.361 1.00 93.19 108 GLU A N 1
ATOM 801 C CA . GLU A 1 108 ? 4.270 -5.411 10.624 1.00 93.19 108 GLU A CA 1
ATOM 802 C C . GLU A 1 108 ? 2.901 -6.002 11.043 1.00 93.19 108 GLU A C 1
ATOM 804 O O . GLU A 1 108 ? 2.299 -5.573 12.026 1.00 93.19 108 GLU A O 1
ATOM 809 N N . GLY A 1 109 ? 2.406 -7.020 10.321 1.00 93.00 109 GLY A N 1
ATOM 810 C CA . GLY A 1 109 ? 1.174 -7.750 10.652 1.00 93.00 109 GLY A CA 1
ATOM 811 C C . GLY A 1 109 ? -0.127 -7.087 10.187 1.00 93.00 109 GLY A C 1
ATOM 812 O O . GLY A 1 109 ? -1.211 -7.495 10.608 1.00 93.00 109 GLY A O 1
ATOM 813 N N . GLN A 1 110 ? -0.041 -6.056 9.345 1.00 94.75 110 GLN A N 1
ATOM 814 C CA . GLN A 1 110 ? -1.206 -5.371 8.783 1.00 94.75 110 GLN A CA 1
ATOM 815 C C . GLN A 1 110 ? -1.972 -6.295 7.829 1.00 94.75 110 GLN A C 1
ATOM 817 O O . GLN A 1 110 ? -1.388 -7.057 7.058 1.00 94.75 110 GLN A O 1
ATOM 822 N N . ARG A 1 111 ? -3.307 -6.221 7.860 1.00 93.75 111 ARG A N 1
ATOM 823 C CA . ARG A 1 111 ? -4.151 -7.042 6.979 1.00 93.75 111 ARG A CA 1
ATOM 824 C C . ARG A 1 111 ? -4.031 -6.563 5.538 1.00 93.75 111 ARG A C 1
ATOM 826 O O . ARG A 1 111 ? -4.182 -5.373 5.274 1.00 93.75 111 ARG A O 1
ATOM 833 N N . VAL A 1 112 ? -3.842 -7.502 4.618 1.00 94.19 112 VAL A N 1
ATOM 834 C CA . VAL A 1 112 ? -3.702 -7.222 3.188 1.00 94.19 112 VAL A CA 1
ATOM 835 C C . VAL A 1 112 ? -5.003 -7.538 2.453 1.00 94.19 112 VAL A C 1
ATOM 837 O O . VAL A 1 112 ? -5.604 -8.594 2.631 1.00 94.19 112 VAL A O 1
ATOM 840 N N . LEU A 1 113 ? -5.418 -6.603 1.609 1.00 93.06 113 LEU A N 1
ATOM 841 C CA . LEU A 1 113 ? -6.452 -6.732 0.592 1.00 93.06 113 LEU A CA 1
ATOM 842 C C . LEU A 1 113 ? -5.788 -6.500 -0.763 1.00 93.06 113 LEU A C 1
ATOM 844 O O . LEU A 1 113 ? -4.802 -5.770 -0.844 1.00 93.06 113 LEU A O 1
ATOM 848 N N . SER A 1 114 ? -6.324 -7.071 -1.837 1.00 91.81 114 SER A N 1
ATOM 849 C CA . SER A 1 114 ? -5.736 -6.902 -3.164 1.00 91.81 114 SER A CA 1
ATOM 850 C C . SER A 1 114 ? -6.766 -6.559 -4.232 1.00 91.81 114 SER A C 1
ATOM 852 O O . SER A 1 114 ? -7.910 -7.010 -4.223 1.00 91.81 114 SER A O 1
ATOM 854 N N . LEU A 1 115 ? -6.328 -5.730 -5.172 1.00 90.12 115 LEU A N 1
ATOM 855 C CA . LEU A 1 115 ? -7.050 -5.332 -6.363 1.00 90.12 115 LEU A CA 1
ATOM 856 C C . LEU A 1 115 ? -6.073 -5.360 -7.538 1.00 90.12 115 LEU A C 1
ATOM 858 O O . LEU A 1 115 ? -5.159 -4.540 -7.627 1.00 90.12 115 LEU A O 1
ATOM 862 N N . ARG A 1 116 ? -6.274 -6.293 -8.471 1.00 88.81 116 ARG A N 1
ATOM 863 C CA . ARG A 1 116 ? -5.398 -6.401 -9.640 1.00 88.81 116 ARG A CA 1
ATOM 864 C C . ARG A 1 116 ? -5.548 -5.171 -10.544 1.00 88.81 116 ARG A C 1
ATOM 866 O O . ARG A 1 116 ? -6.660 -4.703 -10.806 1.00 88.81 116 ARG A O 1
ATOM 873 N N . TYR A 1 117 ? -4.424 -4.650 -11.020 1.00 82.75 117 TYR A N 1
ATOM 874 C CA . TYR A 1 117 ? -4.341 -3.712 -12.131 1.00 82.75 117 TYR A CA 1
ATOM 875 C C . TYR A 1 117 ? -4.243 -4.505 -13.438 1.00 82.75 117 TYR A C 1
ATOM 877 O O . TYR A 1 117 ? -3.483 -5.459 -13.546 1.00 82.75 117 TYR A O 1
ATOM 885 N N . TRP A 1 118 ? -5.040 -4.130 -14.430 1.00 79.75 118 TRP A N 1
ATOM 886 C CA . TRP A 1 118 ? -5.181 -4.844 -15.699 1.00 79.75 118 TRP A CA 1
ATOM 887 C C . TRP A 1 118 ? -5.000 -3.829 -16.813 1.00 79.75 118 TRP A C 1
ATOM 889 O O . TRP A 1 118 ? -5.535 -2.722 -16.701 1.00 79.75 118 TRP A O 1
ATOM 899 N N . ASN A 1 119 ? -4.300 -4.222 -17.875 1.00 68.00 119 ASN A N 1
ATOM 900 C CA . ASN A 1 119 ? -4.133 -3.412 -19.076 1.00 68.00 119 ASN A CA 1
ATOM 901 C C . ASN A 1 119 ? -5.386 -3.484 -19.957 1.00 68.00 119 ASN A C 1
ATOM 903 O O . ASN A 1 119 ? -5.871 -4.574 -20.250 1.00 68.00 119 ASN A O 1
ATOM 907 N N . ASP A 1 120 ? -5.904 -2.322 -20.356 1.00 67.38 120 ASP A N 1
ATOM 908 C CA . ASP A 1 120 ? -6.995 -2.180 -21.330 1.00 67.38 120 ASP A CA 1
ATOM 909 C C . ASP A 1 120 ? -6.428 -1.530 -22.608 1.00 67.38 120 ASP A C 1
ATOM 911 O O . ASP A 1 120 ? -5.363 -0.911 -22.585 1.00 67.38 120 ASP A O 1
ATOM 915 N N . VAL A 1 121 ? -7.132 -1.653 -23.732 1.00 62.41 121 VAL A N 1
ATOM 916 C CA . VAL A 1 121 ? -6.693 -1.193 -25.062 1.00 62.41 121 VAL A CA 1
ATOM 917 C C . VAL A 1 121 ? -6.589 0.342 -25.133 1.00 62.41 121 VAL A C 1
ATOM 919 O O . VAL A 1 121 ? -5.886 0.875 -25.989 1.00 62.41 121 VAL A O 1
ATOM 922 N N . ASN A 1 122 ? -7.241 1.075 -24.217 1.00 76.19 122 ASN A N 1
ATOM 923 C CA . ASN A 1 122 ? -7.173 2.538 -24.119 1.00 76.19 122 ASN A CA 1
ATOM 924 C C . ASN A 1 122 ? -6.594 3.014 -22.764 1.00 76.19 122 ASN A C 1
ATOM 926 O O . ASN A 1 122 ? -7.347 3.150 -21.791 1.00 76.19 122 ASN A O 1
ATOM 930 N N . PRO A 1 123 ? -5.294 3.373 -22.706 1.00 68.94 123 PRO A N 1
ATOM 931 C CA . PRO A 1 123 ? -4.614 3.774 -21.469 1.00 68.94 123 PRO A CA 1
ATOM 932 C C . PRO A 1 123 ? -5.218 4.997 -20.761 1.00 68.94 123 PRO A C 1
ATOM 934 O O . PRO A 1 123 ? -5.213 5.076 -19.530 1.00 68.94 123 PRO A O 1
ATOM 937 N N . ALA A 1 124 ? -5.761 5.960 -21.516 1.00 67.88 124 ALA A N 1
ATOM 938 C CA . ALA A 1 124 ? -6.298 7.198 -20.949 1.00 67.88 124 ALA A CA 1
ATOM 939 C C . ALA A 1 124 ? -7.621 6.953 -20.205 1.00 67.88 124 ALA A C 1
ATOM 941 O O . ALA A 1 124 ? -7.840 7.483 -19.115 1.00 67.88 124 ALA A O 1
ATOM 942 N N . THR A 1 125 ? -8.492 6.110 -20.764 1.00 74.19 125 THR A N 1
ATOM 943 C CA . THR A 1 125 ? -9.758 5.717 -20.124 1.00 74.19 125 THR A CA 1
ATOM 944 C C . THR A 1 125 ? -9.537 4.680 -19.015 1.00 74.19 125 THR A C 1
ATOM 946 O O . THR A 1 125 ? -10.292 4.638 -18.042 1.00 74.19 125 THR A O 1
ATOM 949 N N . GLN A 1 126 ? -8.476 3.878 -19.121 1.00 81.31 126 GLN A N 1
ATOM 950 C CA . GLN A 1 126 ? -8.112 2.842 -18.155 1.00 81.31 126 GLN A CA 1
ATOM 951 C C . GLN A 1 126 ? -7.740 3.416 -16.782 1.00 81.31 126 GLN A C 1
ATOM 953 O O . GLN A 1 126 ? -8.273 2.954 -15.773 1.00 81.31 126 GLN A O 1
ATOM 958 N N . ALA A 1 127 ? -6.861 4.425 -16.724 1.00 80.75 127 ALA A N 1
ATOM 959 C CA . ALA A 1 127 ? -6.408 4.996 -15.452 1.00 80.75 127 ALA A CA 1
ATOM 960 C C . ALA A 1 127 ? -7.587 5.527 -14.620 1.00 80.75 127 ALA A C 1
ATOM 962 O O . ALA A 1 127 ? -7.721 5.176 -13.451 1.00 80.75 127 ALA A O 1
ATOM 963 N N . GLY A 1 128 ? -8.494 6.287 -15.246 1.00 84.00 128 GLY A N 1
ATOM 964 C CA . GLY A 1 128 ? -9.700 6.791 -14.587 1.00 84.00 128 GLY A CA 1
ATOM 965 C C . GLY A 1 128 ? -10.595 5.669 -14.053 1.00 84.00 128 GLY A C 1
ATOM 966 O O . GLY A 1 128 ? -10.953 5.680 -12.879 1.00 84.00 128 GLY A O 1
ATOM 967 N N . ARG A 1 129 ? -10.899 4.653 -14.874 1.00 84.56 129 ARG A N 1
ATOM 968 C CA . ARG A 1 129 ? -11.726 3.501 -14.459 1.00 84.56 129 ARG A CA 1
ATOM 969 C C . ARG A 1 129 ? -11.103 2.701 -13.318 1.00 84.56 129 ARG A C 1
ATOM 971 O O . ARG A 1 129 ? -11.814 2.248 -12.424 1.00 84.56 129 ARG A O 1
ATOM 978 N N . MET A 1 130 ? -9.788 2.501 -13.348 1.00 87.69 130 MET A N 1
ATOM 979 C CA . MET A 1 130 ? -9.095 1.762 -12.296 1.00 87.69 130 MET A CA 1
ATOM 980 C C . MET A 1 130 ? -9.045 2.551 -10.992 1.00 87.69 130 MET A C 1
ATOM 982 O O . MET A 1 130 ? -9.295 1.967 -9.942 1.00 87.69 130 MET A O 1
ATOM 986 N N . VAL A 1 131 ? -8.832 3.868 -11.057 1.00 89.44 131 VAL A N 1
ATOM 987 C CA . VAL A 1 131 ? -8.964 4.740 -9.884 1.00 89.44 131 VAL A CA 1
ATOM 988 C C . VAL A 1 131 ? -10.376 4.626 -9.298 1.00 89.44 131 VAL A C 1
ATOM 990 O O . VAL A 1 131 ? -10.500 4.369 -8.107 1.00 89.44 131 VAL A O 1
ATOM 993 N N . GLU A 1 132 ? -11.443 4.697 -10.104 1.00 89.31 132 GLU A N 1
ATOM 994 C CA . GLU A 1 132 ? -12.824 4.512 -9.607 1.00 89.31 132 GLU A CA 1
ATOM 995 C C . GLU A 1 132 ? -13.034 3.169 -8.894 1.00 89.31 132 GLU A C 1
ATOM 997 O O . GLU A 1 132 ? -13.702 3.104 -7.861 1.00 89.31 132 GLU A O 1
ATOM 1002 N N . ARG A 1 133 ? -12.437 2.088 -9.408 1.00 89.31 133 ARG A N 1
ATOM 1003 C CA . ARG A 1 133 ? -12.496 0.769 -8.762 1.00 89.31 133 ARG A CA 1
ATOM 1004 C C . ARG A 1 133 ? -11.784 0.756 -7.414 1.00 89.31 133 ARG A C 1
ATOM 1006 O O . ARG A 1 133 ? -12.354 0.251 -6.450 1.00 89.31 133 ARG A O 1
ATOM 1013 N N . VAL A 1 134 ? -10.585 1.337 -7.332 1.00 90.75 134 VAL A N 1
ATOM 1014 C CA . VAL A 1 134 ? -9.865 1.497 -6.056 1.00 90.75 134 VAL A CA 1
ATOM 1015 C C . VAL A 1 134 ? -10.739 2.275 -5.070 1.00 90.75 134 VAL A C 1
ATOM 1017 O O . VAL A 1 134 ? -10.909 1.845 -3.935 1.00 90.75 134 VAL A O 1
ATOM 1020 N N . PHE A 1 135 ? -11.378 3.362 -5.514 1.00 89.00 135 PHE A N 1
ATOM 1021 C CA . PHE A 1 135 ? -12.301 4.147 -4.690 1.00 89.00 135 PHE A CA 1
ATOM 1022 C C . PHE A 1 135 ? -13.497 3.355 -4.175 1.00 89.00 135 PHE A C 1
ATOM 1024 O O . PHE A 1 135 ? -13.874 3.507 -3.013 1.00 89.00 135 PHE A O 1
ATOM 1031 N N . ALA A 1 136 ? -14.112 2.531 -5.022 1.00 88.44 136 ALA A N 1
ATOM 1032 C CA . ALA A 1 136 ? -15.232 1.695 -4.614 1.00 88.44 136 ALA A CA 1
ATOM 1033 C C . ALA A 1 136 ? -14.819 0.726 -3.495 1.00 88.44 136 ALA A C 1
ATOM 1035 O O . ALA A 1 136 ? -15.517 0.626 -2.489 1.00 88.44 136 ALA A O 1
ATOM 1036 N N . VAL A 1 137 ? -13.650 0.088 -3.625 1.00 89.69 137 VAL A N 1
ATOM 1037 C CA . VAL A 1 137 ? -13.098 -0.794 -2.585 1.00 89.69 137 VAL A CA 1
ATOM 1038 C C . VAL A 1 137 ? -12.755 -0.005 -1.321 1.00 89.69 137 VAL A C 1
ATOM 1040 O O . VAL A 1 137 ? -13.138 -0.416 -0.231 1.00 89.69 137 VAL A O 1
ATOM 1043 N N . LEU A 1 138 ? -12.107 1.157 -1.445 1.00 88.38 138 LEU A N 1
ATOM 1044 C CA . LEU A 1 138 ? -11.788 2.021 -0.305 1.00 88.38 138 LEU A CA 1
ATOM 1045 C C . LEU A 1 138 ? -13.035 2.394 0.502 1.00 88.38 138 LEU A C 1
ATOM 1047 O O . LEU A 1 138 ? -13.005 2.327 1.727 1.00 88.38 138 LEU A O 1
ATOM 1051 N N . ARG A 1 139 ? -14.142 2.743 -0.166 1.00 85.88 139 ARG A N 1
ATOM 1052 C CA . ARG A 1 139 ? -15.412 3.059 0.507 1.00 85.88 139 ARG A CA 1
ATOM 1053 C C . ARG A 1 139 ? -15.937 1.880 1.317 1.00 85.88 139 ARG A C 1
ATOM 1055 O O . ARG A 1 139 ? -16.324 2.084 2.463 1.00 85.88 139 ARG A O 1
ATOM 1062 N N . LEU A 1 140 ? -15.911 0.675 0.749 1.00 86.06 140 LEU A N 1
ATOM 1063 C CA . LEU A 1 140 ? -16.334 -0.540 1.450 1.00 86.06 140 LEU A CA 1
ATOM 1064 C C . LEU A 1 140 ? -15.458 -0.793 2.680 1.00 86.06 140 LEU A C 1
ATOM 1066 O O . LEU A 1 140 ? -15.970 -0.998 3.775 1.00 86.06 140 LEU A O 1
ATOM 1070 N N . VAL A 1 141 ? -14.138 -0.685 2.529 1.00 85.19 141 VAL A N 1
ATOM 1071 C CA . VAL A 1 141 ? -13.193 -0.926 3.626 1.00 85.19 141 VAL A CA 1
ATOM 1072 C C . VAL A 1 141 ? -13.343 0.101 4.750 1.00 85.19 141 VAL A C 1
ATOM 1074 O O . VAL A 1 141 ? -13.322 -0.262 5.925 1.00 85.19 141 VAL A O 1
ATOM 1077 N N . VAL A 1 142 ? -13.516 1.380 4.411 1.00 81.75 142 VAL A N 1
ATOM 1078 C CA . VAL A 1 142 ? -13.758 2.435 5.405 1.00 81.75 142 VAL A CA 1
ATOM 1079 C C . VAL A 1 142 ? -15.081 2.194 6.134 1.00 81.75 142 VAL A C 1
ATOM 1081 O O . VAL A 1 142 ? -15.120 2.297 7.356 1.00 81.75 142 VAL A O 1
ATOM 1084 N N . GLN A 1 143 ? -16.146 1.817 5.421 1.00 81.56 143 GLN A N 1
ATOM 1085 C CA . GLN A 1 143 ? -17.432 1.472 6.036 1.00 81.56 143 GLN A CA 1
ATOM 1086 C C . GLN A 1 143 ? -17.320 0.276 6.989 1.00 81.56 143 GLN A C 1
ATOM 1088 O O . GLN A 1 143 ? -17.862 0.323 8.091 1.00 81.56 143 GLN A O 1
ATOM 1093 N N . GLU A 1 144 ? -16.589 -0.771 6.604 1.00 81.38 144 GLU A N 1
ATOM 1094 C CA . GLU A 1 144 ? -16.333 -1.925 7.469 1.00 81.38 144 GLU A CA 1
ATOM 1095 C C . GLU A 1 144 ? -15.535 -1.554 8.721 1.00 81.38 144 GLU A C 1
ATOM 1097 O O . GLU A 1 144 ? -15.835 -2.047 9.806 1.00 81.38 144 GLU A O 1
ATOM 1102 N N . ASN A 1 145 ? -14.522 -0.692 8.591 1.00 74.38 145 ASN A N 1
ATOM 1103 C CA . ASN A 1 145 ? -13.728 -0.242 9.733 1.00 74.38 145 ASN A CA 1
ATOM 1104 C C . ASN A 1 145 ? -14.583 0.563 10.724 1.00 74.38 145 ASN A C 1
ATOM 1106 O O . ASN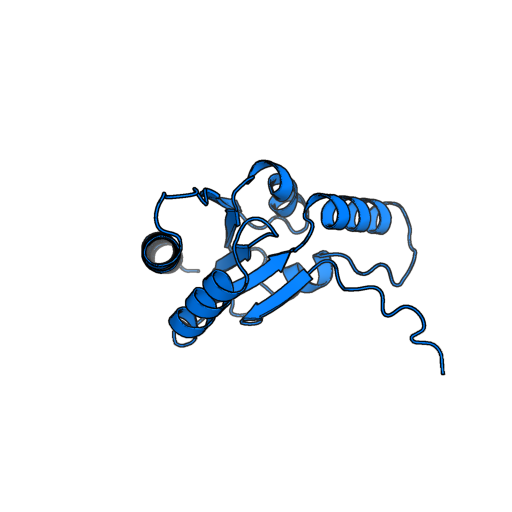 A 1 145 ? -14.546 0.272 11.918 1.00 74.38 145 ASN A O 1
ATOM 1110 N N . LEU A 1 146 ? -15.424 1.477 10.221 1.00 72.94 146 LEU A N 1
ATOM 1111 C CA . LEU A 1 146 ? -16.379 2.229 11.041 1.00 72.94 146 LEU A CA 1
ATOM 1112 C C . LEU A 1 146 ? -17.380 1.304 11.752 1.00 72.94 146 LEU A C 1
ATOM 1114 O O . LEU A 1 146 ? -17.675 1.504 12.927 1.00 72.94 146 LEU A O 1
ATOM 1118 N N . ALA A 1 147 ? -17.884 0.274 11.066 1.00 72.44 147 ALA A N 1
ATOM 1119 C CA . ALA A 1 147 ? -18.809 -0.695 11.655 1.00 72.44 147 ALA A CA 1
ATOM 1120 C C . ALA A 1 147 ? -18.149 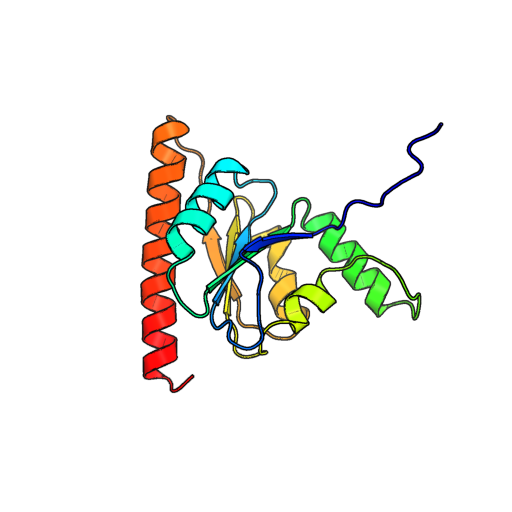-1.581 12.728 1.00 72.44 147 ALA A C 1
ATOM 1122 O O . ALA A 1 147 ? -18.814 -2.007 13.670 1.00 72.44 147 ALA A O 1
ATOM 1123 N N . ALA A 1 148 ? -16.849 -1.852 12.599 1.00 71.94 148 ALA A N 1
ATOM 1124 C CA . ALA A 1 148 ? -16.076 -2.654 13.544 1.00 71.94 148 ALA A CA 1
ATOM 1125 C C . ALA A 1 148 ? -15.517 -1.852 14.740 1.00 71.94 148 ALA A C 1
ATOM 1127 O O . ALA A 1 148 ? -14.897 -2.448 15.620 1.00 71.94 148 ALA A O 1
ATOM 1128 N N . GLY A 1 149 ? -15.750 -0.534 14.799 1.00 62.00 149 GLY A N 1
ATOM 1129 C CA . GLY A 1 149 ? -15.310 0.328 15.902 1.00 62.00 149 GLY A CA 1
ATOM 1130 C C . GLY A 1 149 ? -13.819 0.682 15.879 1.00 62.00 149 GLY A C 1
ATOM 1131 O O . GLY A 1 149 ? -13.252 0.946 16.940 1.00 62.00 149 GLY A O 1
ATOM 1132 N N . TYR A 1 150 ? -13.193 0.653 14.696 1.00 53.00 150 TYR A N 1
ATOM 1133 C CA . TYR A 1 150 ? -11.806 1.083 14.470 1.00 53.00 150 TYR A CA 1
ATOM 1134 C C . TYR A 1 150 ? -11.704 2.521 13.966 1.00 53.00 150 TYR A C 1
ATOM 1136 O O . TYR A 1 150 ? -12.640 2.985 13.277 1.00 53.00 150 TYR A O 1
#

Secondary structure (DSSP, 8-state):
---------SEEEEE---TT-SEEEEEETTS-HHHHHHHHHHHTTSTTEEEEEES-HHHHHHHHHHHHH---TT---SHHHHHTS-TTPEEEEEES-GGGGGGGHHHH-PEEEEEE----S-HHHHHHHHHHHHHHHHHHHHHHHHHTT-

pLDDT: mean 85.08, std 13.55, range [37.88, 96.94]

Organism: NCBI:txid101571